Protein AF-A0ABD0PWJ9-F1 (afdb_monomer_lite)

Foldseek 3Di:
DVVVVVVVCVVCVPDDPVVVVVVVVVVVVVVVVVVVVVVVVVVVVVVVVVVCVVPPVQCVDVVRDDPDPPPDPPDD

pLDDT: mean 86.35, std 14.68, range [41.97, 98.81]

Secondary structure (DSSP, 8-state):
-HHHHHHHHHHHTTS-HHHHHHHHHHHHHHHHHHHHHHHHHHHHHHHHHHHHHHH-GGGG-SS---SS-TT-----

InterPro domains:
  IPR019018 Rab-binding domain FIP-RBD [PF09457] (18-63)
  IPR019018 Rab-binding domain FIP-RBD [PS51511] (1-63)
  IPR037245 FIP-RBD, C-terminal domain superfamily [SSF144270] (33-65)
  IPR037789 Rab11-family interacting protein class I [PTHR15746] (10-71)

Organism: Cirrhinus mrigala (NCBI:txid683832)

Sequence (76 aa):
EPERLRTNMAAYSNLSFEEVVQELIKQKEVVRKKDAHIRELEDYIDNLLVRVMEETPSILRTPYEPKRKAGKISKK

Radius of gyration: 23.65 Å; chains: 1; bounding box: 36×30×70 Å

Structure (mmCIF, N/CA/C/O backbone):
data_AF-A0ABD0PWJ9-F1
#
_entry.id   AF-A0ABD0PWJ9-F1
#
loop_
_atom_site.group_PDB
_atom_site.id
_atom_site.type_symbol
_atom_site.label_atom_id
_atom_site.label_alt_id
_atom_site.label_comp_id
_atom_site.label_asym_id
_atom_site.label_entity_id
_atom_site.label_seq_id
_atom_site.pdbx_PDB_ins_code
_atom_site.Cartn_x
_atom_site.Cartn_y
_atom_site.Cartn_z
_atom_site.occupancy
_atom_site.B_iso_or_equiv
_atom_site.auth_seq_id
_atom_site.auth_comp_id
_atom_site.auth_asym_id
_atom_site.auth_atom_id
_atom_site.pdbx_PDB_model_num
ATOM 1 N N . GLU A 1 1 ? 1.307 18.403 12.928 1.00 57.81 1 GLU A N 1
ATOM 2 C CA . GLU A 1 1 ? 1.075 17.264 13.846 1.00 57.81 1 GLU A CA 1
ATOM 3 C C . GLU A 1 1 ? 0.139 17.537 15.029 1.00 57.81 1 GLU A C 1
ATOM 5 O O . GLU A 1 1 ? -0.806 16.766 15.160 1.00 57.81 1 GLU A O 1
ATOM 10 N N . PRO A 1 2 ? 0.301 18.589 15.858 1.00 61.72 2 PRO A N 1
ATOM 11 C CA . PRO A 1 2 ? -0.499 18.746 17.087 1.00 61.72 2 PRO A CA 1
ATOM 12 C C . PRO A 1 2 ? -2.002 18.967 16.836 1.00 61.72 2 PRO A C 1
ATOM 14 O O . PRO A 1 2 ? -2.837 18.460 17.578 1.00 61.72 2 PRO A O 1
ATOM 17 N N . GLU A 1 3 ? -2.361 19.635 15.739 1.00 67.81 3 GLU A N 1
ATOM 18 C CA . GLU A 1 3 ? -3.761 19.839 15.329 1.00 67.81 3 GLU A CA 1
ATOM 19 C C . GLU A 1 3 ? -4.481 18.527 14.958 1.00 67.81 3 GLU A C 1
ATOM 21 O O . GLU A 1 3 ? -5.676 18.371 15.211 1.00 67.81 3 GLU A O 1
ATOM 26 N N . ARG A 1 4 ? -3.756 17.527 14.430 1.00 71.56 4 ARG A N 1
ATOM 27 C CA . ARG A 1 4 ? -4.337 16.207 14.124 1.00 71.56 4 ARG A CA 1
ATOM 28 C C . ARG A 1 4 ? -4.631 15.416 15.397 1.00 71.56 4 ARG A C 1
ATOM 30 O O . ARG A 1 4 ? -5.694 14.817 15.505 1.00 71.56 4 ARG A O 1
ATOM 37 N N . LEU A 1 5 ? -3.725 15.463 16.375 1.00 69.25 5 LEU A N 1
ATOM 38 C CA . LEU A 1 5 ? -3.931 14.867 17.700 1.00 69.25 5 LEU A CA 1
ATOM 39 C C . LEU A 1 5 ? -5.131 15.490 18.421 1.00 69.25 5 LEU A C 1
ATOM 41 O O . LEU A 1 5 ? -5.961 14.759 18.952 1.00 69.25 5 LEU A O 1
ATOM 45 N N . ARG A 1 6 ? -5.271 16.821 18.370 1.00 71.75 6 ARG A N 1
ATOM 46 C CA . ARG A 1 6 ? -6.435 17.533 18.924 1.00 71.75 6 ARG A CA 1
ATOM 47 C C . ARG A 1 6 ? -7.747 17.117 18.264 1.00 71.75 6 ARG A C 1
ATOM 49 O O . ARG A 1 6 ? -8.714 16.837 18.964 1.00 71.75 6 ARG A O 1
ATOM 56 N N . THR A 1 7 ? -7.758 17.018 16.935 1.00 71.62 7 THR A N 1
ATOM 57 C CA . THR A 1 7 ? -8.930 16.557 16.172 1.00 71.62 7 THR A CA 1
ATOM 58 C C . THR A 1 7 ? -9.319 15.129 16.562 1.00 71.62 7 THR A C 1
ATOM 60 O O . THR A 1 7 ? -10.492 14.843 16.782 1.00 71.62 7 THR A O 1
ATOM 63 N N . ASN A 1 8 ? -8.332 14.247 16.727 1.00 72.88 8 ASN A N 1
ATOM 64 C CA . ASN A 1 8 ? -8.561 12.870 17.157 1.00 72.88 8 ASN A CA 1
ATOM 65 C C . ASN A 1 8 ? -9.111 12.802 18.590 1.00 72.88 8 ASN A C 1
ATOM 67 O O . ASN A 1 8 ? -10.085 12.102 18.832 1.00 72.88 8 ASN A O 1
ATOM 71 N N . MET A 1 9 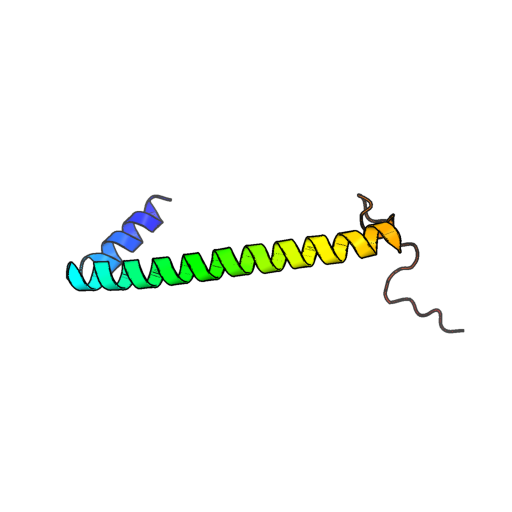? -8.541 13.555 19.536 1.00 74.12 9 MET A N 1
ATOM 72 C CA . MET A 1 9 ? -9.046 13.603 20.916 1.00 74.12 9 MET A CA 1
ATOM 73 C C . MET A 1 9 ? -10.498 14.092 20.983 1.00 74.12 9 MET A C 1
ATOM 75 O O . MET A 1 9 ? -11.287 13.528 21.734 1.00 74.12 9 MET A O 1
ATOM 79 N N . ALA A 1 10 ? -10.867 15.085 20.169 1.00 77.31 10 ALA A N 1
ATOM 80 C CA . ALA A 1 10 ? -12.249 15.553 20.055 1.00 77.31 10 ALA A CA 1
ATOM 81 C C . ALA A 1 10 ? -13.185 14.524 19.388 1.00 77.31 10 ALA A C 1
ATOM 83 O O . ALA A 1 10 ? -14.369 14.477 19.705 1.00 77.31 10 ALA A O 1
ATOM 84 N N . ALA A 1 11 ? -12.676 13.681 18.485 1.00 78.44 11 ALA A N 1
ATOM 85 C CA . ALA A 1 11 ? -13.461 12.610 17.867 1.00 78.44 11 ALA A CA 1
ATOM 86 C C . ALA A 1 11 ? -13.747 11.447 18.835 1.00 78.44 11 ALA A C 1
ATOM 88 O O . ALA A 1 11 ? -14.796 10.814 18.737 1.00 78.44 11 ALA A O 1
ATOM 89 N N . TYR A 1 12 ? -12.842 11.182 19.783 1.00 82.62 12 TYR A N 1
ATOM 90 C CA . TYR A 1 12 ? -12.994 10.108 20.771 1.00 82.62 12 TYR A CA 1
ATOM 91 C C . TYR A 1 12 ? -13.639 10.567 22.089 1.00 82.62 12 TYR A C 1
ATOM 93 O O . TYR A 1 12 ? -14.050 9.723 22.877 1.00 82.62 12 TYR A O 1
ATOM 101 N N . SER A 1 13 ? -13.763 11.877 22.342 1.00 82.81 13 SER A N 1
ATOM 102 C CA . SER A 1 13 ? -14.257 12.412 23.624 1.00 82.81 13 SER A CA 1
ATOM 103 C C . SER A 1 13 ? -15.705 12.044 23.951 1.00 82.81 13 SER A C 1
ATOM 105 O O . SER A 1 13 ? -16.094 12.092 25.113 1.00 82.81 13 SER A O 1
ATOM 107 N N . ASN A 1 14 ? -16.497 11.698 22.933 1.00 86.44 14 ASN A N 1
ATOM 108 C CA . ASN A 1 14 ? -17.910 11.338 23.075 1.00 86.44 14 ASN A CA 1
ATOM 109 C C . ASN A 1 14 ? -18.140 9.818 23.085 1.00 86.44 14 ASN A C 1
ATOM 111 O O . ASN A 1 14 ? -19.290 9.390 23.135 1.00 86.44 14 ASN A O 1
ATOM 115 N N . LEU A 1 15 ? -17.073 9.017 23.000 1.00 87.44 15 LEU A N 1
ATOM 116 C CA . LEU A 1 15 ? -17.140 7.559 22.992 1.00 87.44 15 LEU A CA 1
ATOM 117 C C . LEU A 1 15 ? -16.834 6.998 24.381 1.00 87.44 15 LEU A C 1
ATOM 119 O O . LEU A 1 15 ? -15.990 7.510 25.119 1.00 87.44 15 LEU A O 1
ATOM 123 N N . SER A 1 16 ? -17.491 5.898 24.719 1.00 91.62 16 SER A N 1
ATOM 124 C CA . SER A 1 16 ? -17.131 5.068 25.861 1.00 91.62 16 SER A CA 1
ATOM 125 C C . SER A 1 16 ? -15.793 4.356 25.630 1.00 91.62 16 SER A C 1
ATOM 127 O O . SER A 1 16 ? -15.332 4.173 24.500 1.00 91.62 16 SER A O 1
ATOM 129 N N . PHE A 1 17 ? -15.169 3.902 26.720 1.00 91.19 17 PHE A N 1
ATOM 130 C CA . PHE A 1 17 ? -13.928 3.127 26.653 1.00 91.19 17 PHE A CA 1
ATOM 131 C C . PHE A 1 17 ? -14.063 1.898 25.739 1.00 91.19 17 PHE A C 1
ATOM 133 O O . PHE A 1 17 ? -13.160 1.610 24.957 1.00 91.19 17 PHE A O 1
ATOM 140 N N . GLU A 1 18 ? -15.200 1.203 25.802 1.00 94.31 18 GLU A N 1
ATOM 141 C CA . GLU A 1 18 ? -15.459 0.015 24.988 1.00 94.31 18 GLU A CA 1
ATOM 142 C C . GLU A 1 18 ? -15.513 0.342 23.487 1.00 94.31 18 GLU A C 1
ATOM 144 O O . GLU A 1 18 ? -14.886 -0.351 22.686 1.00 94.31 18 GLU A O 1
ATOM 149 N N . GLU A 1 19 ? -16.170 1.439 23.103 1.00 92.25 19 GLU A N 1
ATOM 150 C CA . GLU A 1 19 ? -16.239 1.890 21.706 1.00 92.25 19 GLU A CA 1
ATOM 151 C C . GLU A 1 19 ? -14.858 2.280 21.160 1.00 92.25 19 GLU A C 1
ATOM 153 O O . GLU A 1 19 ? -14.510 1.925 20.032 1.00 92.25 19 GLU A O 1
ATOM 158 N N . VAL A 1 20 ? -14.028 2.948 21.969 1.00 92.94 20 VAL A N 1
ATOM 159 C CA . VAL A 1 20 ? -12.646 3.280 21.580 1.00 92.94 20 VAL A CA 1
ATOM 160 C C . VAL A 1 20 ? -11.805 2.013 21.398 1.00 92.94 20 VAL A C 1
ATOM 162 O O . VAL A 1 20 ? -11.022 1.924 20.450 1.00 92.94 20 VAL A O 1
ATOM 165 N N . VAL A 1 21 ? -11.975 1.007 22.261 1.00 94.44 21 VAL A N 1
ATOM 166 C CA . VAL A 1 21 ? -11.279 -0.283 22.131 1.00 94.44 21 VAL A CA 1
ATOM 167 C C . VAL A 1 21 ? -11.704 -1.015 20.856 1.00 94.44 21 VAL A C 1
ATOM 169 O O . VAL A 1 21 ? -10.845 -1.525 20.132 1.00 94.44 21 VAL A O 1
ATOM 172 N N . GLN A 1 22 ? -13.000 -1.042 20.535 1.00 94.44 22 GLN A N 1
ATOM 173 C CA . GLN A 1 22 ? -13.494 -1.652 19.297 1.00 94.44 22 GLN A CA 1
ATOM 174 C C . GLN A 1 22 ? -12.944 -0.950 18.048 1.00 94.44 22 GLN A C 1
ATOM 176 O O . GLN A 1 22 ? -12.479 -1.614 17.115 1.00 94.44 22 GLN A O 1
ATOM 181 N N . GLU A 1 23 ? -12.935 0.384 18.037 1.00 91.69 23 GLU A N 1
ATOM 182 C CA . GLU A 1 23 ? -12.378 1.157 16.925 1.00 91.69 23 GLU A CA 1
ATOM 183 C C . GLU A 1 23 ? -10.863 0.931 16.786 1.00 91.69 23 GLU A C 1
ATOM 185 O O . GLU A 1 23 ? -10.365 0.753 15.673 1.00 91.69 23 GLU A O 1
ATOM 190 N N . LEU A 1 24 ? -10.124 0.819 17.895 1.00 93.75 24 LEU A N 1
ATOM 191 C CA . LEU A 1 24 ? -8.699 0.483 17.867 1.00 93.75 24 LEU A CA 1
ATOM 192 C C . LEU A 1 24 ? -8.441 -0.896 17.239 1.00 93.75 24 LEU A C 1
ATOM 194 O O . LEU A 1 24 ? -7.534 -1.040 16.415 1.00 93.75 24 LEU A O 1
ATOM 198 N N . ILE A 1 25 ? -9.237 -1.911 17.590 1.00 96.56 25 ILE A N 1
ATOM 199 C CA . ILE A 1 25 ? -9.128 -3.257 17.002 1.00 96.56 25 ILE A CA 1
ATOM 200 C C . ILE A 1 25 ? -9.364 -3.195 15.487 1.00 96.56 25 ILE A C 1
ATOM 202 O O . ILE A 1 25 ? -8.587 -3.755 14.710 1.00 96.56 25 ILE A O 1
ATOM 206 N N . LYS A 1 26 ? -10.389 -2.458 15.049 1.00 95.56 26 LYS A N 1
ATOM 207 C CA . LYS A 1 26 ? -10.683 -2.252 13.626 1.00 95.56 26 LYS A CA 1
ATOM 208 C C . LYS A 1 26 ? -9.535 -1.548 12.899 1.00 95.56 26 LYS A C 1
ATOM 210 O O . LYS A 1 26 ? -9.141 -1.983 11.816 1.00 95.56 26 LYS A O 1
ATOM 215 N N . GLN A 1 27 ? -8.968 -0.493 13.482 1.00 95.31 27 GLN A N 1
ATOM 216 C CA . GLN A 1 27 ? -7.832 0.222 12.896 1.00 95.31 27 GLN A CA 1
ATOM 217 C C . GLN A 1 27 ? -6.589 -0.667 12.800 1.00 95.31 27 GLN A C 1
ATOM 219 O O . GLN A 1 27 ? -5.920 -0.658 11.766 1.00 95.31 27 GLN A O 1
ATOM 224 N N . LYS A 1 28 ? -6.320 -1.497 13.814 1.00 96.62 28 LYS A N 1
ATOM 225 C CA . LYS A 1 28 ? -5.230 -2.482 13.783 1.00 96.62 28 LYS A CA 1
ATOM 226 C C . LYS A 1 28 ? -5.381 -3.460 12.615 1.00 96.62 28 LYS A C 1
ATOM 228 O O . LYS A 1 28 ? -4.408 -3.728 11.914 1.00 96.62 28 LYS A O 1
ATOM 233 N N . GLU A 1 29 ? -6.595 -3.941 12.358 1.00 97.25 29 GLU A N 1
ATOM 234 C CA . GLU A 1 29 ? -6.878 -4.804 11.206 1.00 97.25 29 GLU A CA 1
ATOM 235 C C . GLU A 1 29 ? -6.676 -4.092 9.865 1.00 97.25 29 GLU A C 1
ATOM 237 O O . GLU A 1 29 ? -6.142 -4.680 8.923 1.00 97.25 29 GLU A O 1
ATOM 242 N N . VAL A 1 30 ? -7.056 -2.817 9.767 1.00 97.56 30 VAL A N 1
ATOM 243 C CA . VAL A 1 30 ? -6.811 -2.008 8.564 1.00 97.56 30 VAL A CA 1
ATOM 244 C C . VAL A 1 30 ? -5.316 -1.827 8.318 1.00 97.56 30 VAL A C 1
ATOM 246 O O . VAL A 1 30 ? -4.874 -1.997 7.183 1.00 97.56 30 VAL A O 1
ATOM 249 N N . VAL A 1 31 ? -4.536 -1.512 9.355 1.00 98.00 31 VAL A N 1
ATOM 250 C CA . VAL A 1 31 ? -3.074 -1.385 9.248 1.00 98.00 31 VAL A CA 1
ATOM 251 C C . VAL A 1 31 ? -2.466 -2.708 8.792 1.00 98.00 31 VAL A C 1
ATOM 253 O O . VAL A 1 31 ? -1.756 -2.729 7.794 1.00 98.00 31 VAL A O 1
ATOM 256 N N . ARG A 1 32 ? -2.852 -3.828 9.414 1.00 97.94 32 ARG A N 1
ATOM 257 C CA . ARG A 1 32 ? -2.386 -5.166 9.022 1.00 97.94 32 ARG A CA 1
ATOM 258 C C . ARG A 1 32 ? -2.646 -5.472 7.543 1.00 97.94 32 ARG A C 1
ATOM 260 O O . ARG A 1 32 ? -1.770 -5.998 6.864 1.00 97.94 32 ARG A O 1
ATOM 267 N N . LYS A 1 33 ? -3.840 -5.144 7.037 1.00 98.25 33 LYS A N 1
ATOM 268 C CA . LYS A 1 33 ? -4.187 -5.326 5.616 1.00 98.25 33 LYS A CA 1
ATOM 269 C C . LYS A 1 33 ? -3.361 -4.426 4.699 1.00 98.25 33 LYS A C 1
ATOM 271 O O . LYS A 1 33 ? -2.956 -4.872 3.633 1.00 98.25 33 LYS A O 1
ATOM 276 N N . LYS A 1 34 ? -3.110 -3.178 5.103 1.00 98.44 34 LYS A N 1
ATOM 277 C CA . LYS A 1 34 ? -2.264 -2.252 4.339 1.00 98.44 34 LYS A CA 1
ATOM 278 C C . LYS A 1 34 ? -0.818 -2.733 4.278 1.00 98.44 34 LYS A C 1
ATOM 280 O O . LYS A 1 34 ? -0.253 -2.720 3.196 1.00 98.44 34 LYS A O 1
ATOM 285 N N . ASP A 1 35 ? -0.264 -3.214 5.386 1.00 98.31 35 ASP A N 1
ATOM 286 C CA . ASP A 1 35 ? 1.103 -3.743 5.425 1.00 98.31 35 ASP A CA 1
ATOM 287 C C . ASP A 1 35 ? 1.250 -4.998 4.558 1.00 98.31 35 ASP A C 1
ATOM 289 O O . ASP A 1 35 ? 2.23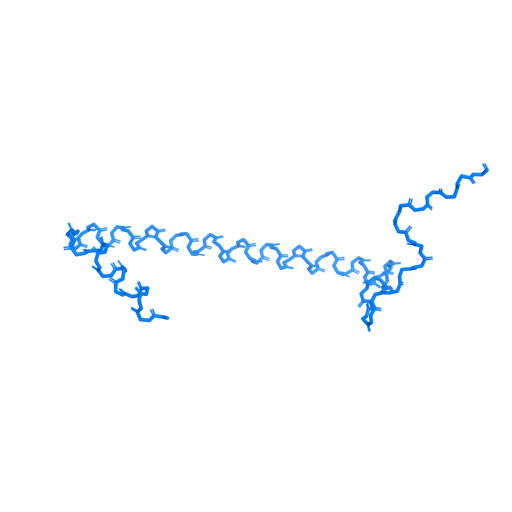4 -5.141 3.838 1.00 98.31 35 ASP A O 1
ATOM 293 N N . ALA A 1 36 ? 0.255 -5.892 4.582 1.00 98.31 36 ALA A N 1
ATOM 294 C CA . ALA A 1 36 ? 0.226 -7.047 3.688 1.00 98.31 36 ALA A CA 1
ATOM 295 C C . ALA A 1 36 ? 0.194 -6.613 2.215 1.00 98.31 36 ALA A C 1
ATOM 297 O O . ALA A 1 36 ? 0.983 -7.104 1.415 1.00 98.31 36 ALA A O 1
ATOM 298 N N . HIS A 1 37 ? -0.652 -5.637 1.880 1.00 98.38 37 HIS A N 1
ATOM 299 C CA . HIS A 1 37 ? -0.749 -5.125 0.518 1.00 98.38 37 HIS A CA 1
ATOM 300 C C . HIS A 1 37 ? 0.528 -4.411 0.052 1.00 98.38 37 HIS A C 1
ATOM 302 O O . HIS A 1 37 ? 0.911 -4.533 -1.106 1.00 98.38 37 HIS A O 1
ATOM 308 N N . ILE A 1 38 ? 1.217 -3.692 0.944 1.00 98.69 38 ILE A N 1
ATOM 309 C CA . ILE A 1 38 ? 2.524 -3.094 0.643 1.00 98.69 38 ILE A CA 1
ATOM 310 C C . ILE A 1 38 ? 3.519 -4.188 0.253 1.00 98.69 38 ILE A C 1
ATOM 312 O O . ILE A 1 38 ? 4.143 -4.066 -0.793 1.00 98.69 38 ILE A O 1
ATOM 316 N N . ARG A 1 39 ? 3.595 -5.283 1.020 1.00 98.69 39 ARG A N 1
ATOM 317 C CA . ARG A 1 39 ? 4.486 -6.409 0.695 1.00 98.69 39 ARG A CA 1
ATOM 318 C C . ARG A 1 39 ? 4.136 -7.074 -0.631 1.00 98.69 39 ARG A C 1
ATOM 320 O O . ARG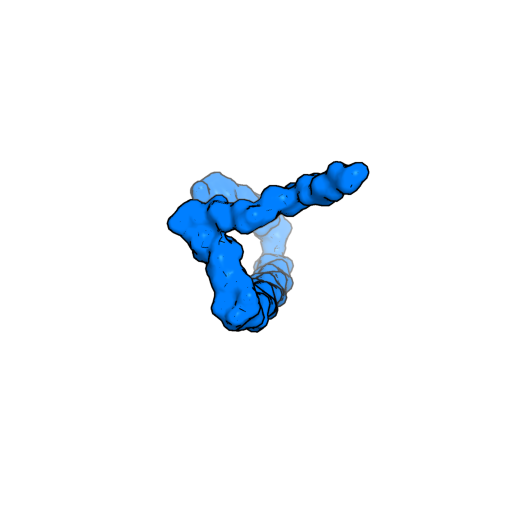 A 1 39 ? 5.028 -7.361 -1.410 1.00 98.69 39 ARG A O 1
ATOM 327 N N . GLU A 1 40 ? 2.852 -7.261 -0.929 1.00 98.62 40 GLU A N 1
ATOM 328 C CA . GLU A 1 40 ? 2.415 -7.786 -2.234 1.00 98.62 40 GLU A CA 1
ATOM 329 C C . GLU A 1 40 ? 2.864 -6.885 -3.396 1.00 98.62 40 GLU A C 1
ATOM 331 O O . GLU A 1 40 ? 3.252 -7.375 -4.458 1.00 98.62 40 GLU A O 1
ATOM 336 N N . LEU A 1 41 ? 2.809 -5.562 -3.207 1.00 98.81 41 LEU A N 1
ATOM 337 C CA . LEU A 1 41 ? 3.283 -4.596 -4.197 1.00 98.81 41 LEU A CA 1
ATOM 338 C C . LEU A 1 41 ? 4.8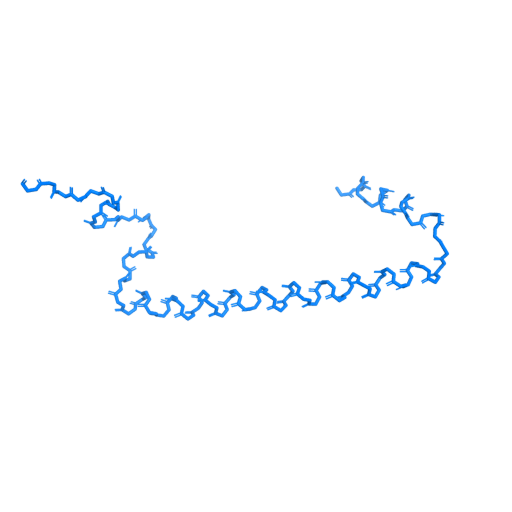10 -4.609 -4.317 1.00 98.81 41 LEU A C 1
ATOM 340 O O . LEU A 1 41 ? 5.312 -4.518 -5.434 1.00 98.81 41 LEU A O 1
ATOM 344 N N . GLU A 1 42 ? 5.535 -4.736 -3.206 1.00 98.69 42 GLU A N 1
ATOM 345 C CA . GLU A 1 42 ? 6.994 -4.895 -3.186 1.00 98.69 42 GLU A CA 1
ATOM 346 C C . GLU A 1 42 ? 7.410 -6.178 -3.921 1.00 98.69 42 GLU A C 1
ATOM 348 O O . GLU A 1 42 ? 8.195 -6.106 -4.863 1.00 98.69 42 GLU A O 1
ATOM 353 N N . ASP A 1 43 ? 6.784 -7.316 -3.614 1.00 98.75 43 ASP A N 1
ATOM 354 C CA . ASP A 1 43 ? 7.014 -8.589 -4.305 1.00 98.75 43 ASP A CA 1
ATOM 355 C C . ASP A 1 43 ? 6.705 -8.475 -5.807 1.00 98.75 43 ASP A C 1
ATOM 357 O O . ASP A 1 43 ? 7.414 -9.021 -6.658 1.00 98.75 43 ASP A O 1
ATOM 361 N N . TYR A 1 44 ? 5.634 -7.764 -6.169 1.00 98.62 44 TYR A N 1
ATOM 362 C CA . TYR A 1 44 ? 5.296 -7.513 -7.568 1.00 98.62 44 TYR A CA 1
ATOM 363 C C . TYR A 1 44 ? 6.359 -6.658 -8.271 1.00 98.62 44 TYR A C 1
ATOM 365 O O . TYR A 1 44 ? 6.737 -6.968 -9.407 1.00 98.62 44 TYR A O 1
ATOM 373 N N . ILE A 1 45 ? 6.844 -5.601 -7.610 1.00 98.56 45 ILE A N 1
ATOM 374 C CA . ILE A 1 45 ? 7.930 -4.753 -8.108 1.00 98.56 45 ILE A CA 1
ATOM 375 C C . ILE A 1 45 ? 9.180 -5.604 -8.326 1.00 98.56 45 ILE A C 1
ATOM 377 O O . ILE A 1 45 ? 9.709 -5.591 -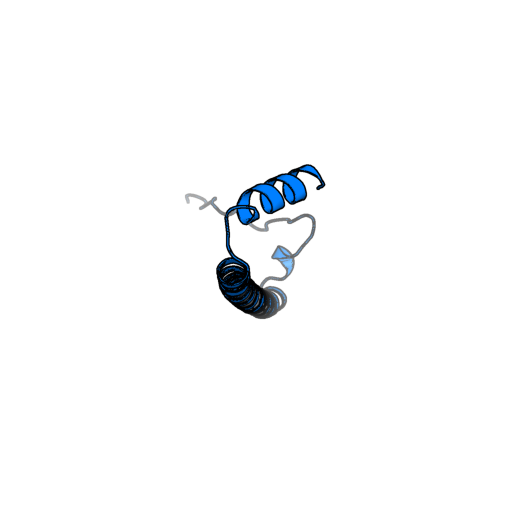9.435 1.00 98.56 45 ILE A O 1
ATOM 381 N N . ASP A 1 46 ? 9.602 -6.394 -7.340 1.00 98.56 46 ASP A N 1
ATOM 382 C CA . ASP A 1 46 ? 10.813 -7.215 -7.419 1.00 98.56 46 ASP A CA 1
ATOM 383 C C . ASP A 1 46 ? 10.733 -8.238 -8.563 1.00 98.56 46 ASP A C 1
ATOM 385 O O . ASP A 1 46 ? 11.623 -8.305 -9.416 1.00 98.56 46 ASP A O 1
ATOM 389 N N . ASN A 1 47 ? 9.615 -8.963 -8.677 1.00 98.31 47 ASN A N 1
ATOM 390 C CA . ASN A 1 47 ? 9.392 -9.929 -9.761 1.00 98.31 47 ASN A CA 1
ATOM 391 C C . ASN A 1 47 ? 9.341 -9.276 -11.154 1.00 98.31 47 ASN A C 1
ATOM 393 O O . ASN A 1 47 ? 9.689 -9.890 -12.171 1.00 98.31 47 ASN A O 1
ATOM 397 N N . LEU A 1 48 ? 8.854 -8.038 -11.248 1.00 98.31 48 LEU A N 1
ATOM 398 C CA . LEU A 1 48 ? 8.885 -7.277 -12.493 1.00 98.31 48 LEU A CA 1
ATOM 399 C C . LEU A 1 48 ? 10.300 -6.784 -12.807 1.00 98.31 48 LEU A C 1
ATOM 401 O O . LEU A 1 48 ? 10.729 -6.876 -13.958 1.00 98.31 48 LEU A O 1
ATOM 405 N N . LEU A 1 49 ? 11.026 -6.295 -11.803 1.00 98.31 49 LEU A N 1
ATOM 406 C CA . LEU A 1 49 ? 12.376 -5.770 -11.958 1.00 98.31 49 LEU A CA 1
ATOM 407 C C . LEU A 1 49 ? 13.355 -6.838 -12.444 1.00 98.31 49 LEU A C 1
ATOM 409 O O . LEU A 1 49 ? 14.152 -6.526 -13.323 1.00 98.31 49 LEU A O 1
ATOM 413 N N . VAL A 1 50 ? 13.248 -8.088 -11.977 1.00 98.44 50 VAL A N 1
ATOM 414 C CA . VAL A 1 50 ? 14.076 -9.202 -12.482 1.00 98.44 50 VAL A CA 1
ATOM 415 C C . VAL A 1 50 ? 13.939 -9.342 -14.002 1.00 98.44 50 VAL A C 1
ATOM 417 O O . VAL A 1 50 ? 14.928 -9.244 -14.727 1.00 98.44 50 VAL A O 1
ATOM 420 N N . ARG A 1 51 ? 12.704 -9.453 -14.508 1.00 98.19 51 ARG A N 1
ATOM 421 C CA . ARG A 1 51 ? 12.434 -9.572 -15.954 1.00 98.19 51 ARG A CA 1
ATOM 422 C C . ARG A 1 51 ? 12.925 -8.357 -16.732 1.00 98.19 51 ARG A C 1
ATOM 424 O O . ARG A 1 51 ? 13.510 -8.478 -17.803 1.00 98.19 51 ARG A O 1
ATOM 431 N N . VAL A 1 52 ? 12.717 -7.164 -16.181 1.00 97.50 52 VAL A N 1
ATOM 432 C CA . VAL A 1 52 ? 13.193 -5.919 -16.786 1.00 97.50 52 VAL A CA 1
ATOM 433 C C . VAL A 1 52 ? 14.717 -5.896 -16.895 1.00 97.50 52 VAL A C 1
ATOM 435 O O . VAL A 1 52 ? 15.241 -5.498 -17.935 1.00 97.50 52 VAL A O 1
ATOM 438 N N . MET A 1 53 ? 15.422 -6.296 -15.839 1.00 97.12 53 MET A N 1
ATOM 439 C CA . MET A 1 53 ? 16.882 -6.306 -15.797 1.00 97.12 53 MET A CA 1
ATOM 440 C C . MET A 1 53 ? 17.475 -7.304 -16.795 1.00 97.12 53 MET A C 1
ATOM 442 O O . MET A 1 53 ? 18.511 -7.008 -17.389 1.00 97.12 53 MET A O 1
ATOM 446 N N . GLU A 1 54 ? 16.808 -8.436 -17.017 1.00 97.06 54 GLU A N 1
ATOM 447 C CA . GLU A 1 54 ? 17.225 -9.458 -17.982 1.00 97.06 54 GLU A CA 1
ATOM 448 C C . GLU A 1 54 ? 16.909 -9.063 -19.434 1.00 97.06 54 GLU A C 1
ATOM 450 O O . GLU A 1 54 ? 17.759 -9.195 -20.314 1.00 97.06 54 GLU A O 1
ATOM 455 N N . GLU A 1 55 ? 15.705 -8.546 -19.700 1.00 97.06 55 GLU A N 1
ATOM 456 C CA . GLU A 1 55 ? 15.227 -8.324 -21.070 1.00 97.06 55 GLU A CA 1
ATOM 457 C C . GLU A 1 55 ? 15.513 -6.912 -21.599 1.00 97.06 55 GLU A C 1
ATOM 459 O O . GLU A 1 55 ? 15.916 -6.733 -22.750 1.00 97.06 55 GLU A O 1
ATOM 464 N N . THR A 1 56 ? 15.252 -5.867 -20.805 1.00 94.62 56 THR A N 1
ATOM 465 C CA . THR A 1 56 ? 15.369 -4.462 -21.243 1.00 94.62 56 THR A CA 1
ATOM 466 C C . THR A 1 56 ? 15.869 -3.551 -20.111 1.00 94.62 56 THR A C 1
ATOM 468 O O . THR A 1 56 ? 15.165 -2.626 -19.690 1.00 94.62 56 THR A O 1
ATOM 471 N N . PRO A 1 57 ? 17.127 -3.710 -19.658 1.00 95.00 57 PRO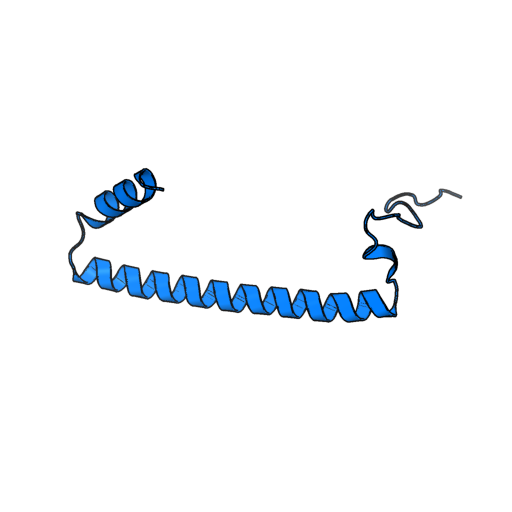 A N 1
ATOM 472 C CA . PRO A 1 57 ? 17.652 -2.975 -18.502 1.00 95.00 57 PRO A CA 1
ATOM 473 C C . PRO A 1 57 ? 17.703 -1.453 -18.709 1.00 95.00 57 PRO A C 1
ATOM 475 O O . PRO A 1 57 ? 17.717 -0.688 -17.747 1.00 95.00 57 PRO A O 1
ATOM 478 N N . SER A 1 58 ? 17.679 -0.970 -19.960 1.00 92.81 58 SER A N 1
ATOM 479 C CA . SER A 1 58 ? 17.722 0.467 -20.266 1.00 92.81 58 SER A CA 1
ATOM 480 C C . SER A 1 58 ? 16.540 1.269 -19.712 1.00 92.81 58 SER A C 1
ATOM 482 O O . SER A 1 58 ? 16.661 2.488 -19.608 1.00 92.81 58 SER A O 1
ATOM 484 N N . ILE A 1 59 ? 15.413 0.631 -19.362 1.00 93.19 59 ILE A N 1
ATOM 485 C CA . ILE A 1 59 ? 14.273 1.350 -18.768 1.00 93.19 59 ILE A CA 1
ATOM 486 C C . ILE A 1 59 ? 14.518 1.783 -17.318 1.00 93.19 59 ILE A C 1
ATOM 488 O O . ILE A 1 59 ? 13.843 2.689 -16.845 1.00 93.19 59 ILE A O 1
ATOM 492 N N . LEU A 1 60 ? 15.500 1.181 -16.639 1.00 94.69 60 LEU A N 1
ATOM 493 C CA . LEU A 1 60 ? 15.893 1.526 -15.269 1.00 94.69 60 LEU A CA 1
ATOM 494 C C . LEU A 1 60 ? 16.984 2.611 -15.218 1.00 94.69 60 LEU A C 1
ATOM 496 O O . LEU A 1 60 ? 17.470 2.951 -14.141 1.00 94.69 60 LEU A O 1
ATOM 500 N N . ARG A 1 61 ? 17.415 3.148 -16.370 1.00 93.00 61 ARG A N 1
ATOM 501 C CA . ARG A 1 61 ? 18.451 4.187 -16.428 1.00 93.00 61 ARG A CA 1
ATOM 502 C C . ARG A 1 61 ? 17.924 5.508 -15.860 1.00 93.00 61 ARG A C 1
ATOM 504 O O . ARG A 1 61 ? 16.820 5.929 -16.193 1.00 93.00 61 ARG A O 1
ATOM 511 N N . THR A 1 62 ? 18.769 6.201 -15.099 1.00 90.00 62 THR A N 1
ATOM 512 C CA . THR A 1 62 ? 18.500 7.549 -14.579 1.00 90.00 62 THR A CA 1
ATOM 513 C C . THR A 1 62 ? 19.569 8.514 -15.117 1.00 90.00 62 THR A C 1
ATOM 515 O O . THR A 1 62 ? 20.737 8.351 -14.763 1.00 90.00 62 THR A O 1
ATOM 518 N N . PRO A 1 63 ? 19.231 9.494 -15.981 1.00 87.88 63 PRO A N 1
ATOM 519 C CA . PRO A 1 63 ? 17.896 9.793 -16.503 1.00 87.88 63 PRO A CA 1
ATOM 520 C C . PRO A 1 63 ? 17.399 8.730 -17.492 1.00 87.88 63 PRO A C 1
ATOM 522 O O . PRO A 1 63 ? 18.185 8.087 -18.191 1.00 87.88 63 PRO A O 1
ATOM 525 N N . TYR A 1 64 ? 16.078 8.570 -17.567 1.00 87.75 64 TYR A N 1
ATOM 526 C CA . TYR A 1 64 ? 15.455 7.643 -18.506 1.00 87.75 64 TYR A CA 1
ATOM 527 C C . TYR A 1 64 ? 15.625 8.147 -19.943 1.00 87.75 64 TYR A C 1
ATOM 529 O O . TYR A 1 64 ? 15.114 9.206 -20.313 1.00 87.75 64 TYR A O 1
ATOM 537 N N . GLU A 1 65 ? 16.327 7.366 -20.764 1.00 83.56 65 GLU A N 1
ATOM 538 C CA . GLU A 1 65 ? 16.556 7.652 -22.181 1.00 83.56 65 GLU A CA 1
ATOM 539 C C . GLU A 1 65 ? 15.828 6.613 -23.055 1.00 83.56 65 GLU A C 1
ATOM 541 O O . GLU A 1 65 ? 16.349 5.520 -23.302 1.00 83.56 65 GLU A O 1
ATOM 546 N N . PRO A 1 66 ? 14.606 6.912 -23.535 1.00 79.00 66 PRO A N 1
ATOM 547 C CA . PRO A 1 66 ? 13.836 5.972 -24.341 1.00 79.00 66 PRO A CA 1
ATOM 548 C C . PRO A 1 66 ? 14.471 5.749 -25.722 1.00 79.00 66 PRO A C 1
ATOM 550 O O . PRO A 1 66 ? 14.610 6.686 -26.507 1.00 79.00 66 PRO A O 1
ATOM 553 N N . LYS A 1 67 ? 14.753 4.485 -26.078 1.00 67.56 67 LYS A N 1
ATOM 554 C CA . LYS A 1 67 ? 15.244 4.096 -27.422 1.00 67.56 67 LYS A CA 1
ATOM 555 C C . LYS A 1 67 ? 14.232 4.393 -28.542 1.00 67.56 67 LYS A C 1
ATOM 557 O O . LYS A 1 67 ? 14.614 4.625 -29.686 1.00 67.56 67 LYS A O 1
ATOM 562 N N . ARG A 1 68 ? 12.933 4.404 -28.221 1.00 66.81 68 ARG A N 1
ATOM 563 C CA . ARG A 1 68 ? 11.826 4.880 -29.068 1.00 66.81 68 ARG A CA 1
ATOM 564 C C . ARG A 1 68 ? 10.819 5.585 -28.167 1.00 66.81 68 ARG A C 1
ATOM 566 O O . ARG A 1 68 ? 10.436 5.034 -27.140 1.00 66.81 68 ARG A O 1
ATOM 573 N N . LYS A 1 69 ? 10.377 6.795 -28.527 1.00 59.81 69 LYS A N 1
ATOM 574 C CA . LYS A 1 69 ? 9.291 7.460 -27.792 1.00 59.81 69 LYS A CA 1
ATOM 575 C C . LYS A 1 69 ? 8.032 6.595 -27.914 1.00 59.81 69 LYS A C 1
ATOM 577 O O . LYS A 1 69 ? 7.556 6.389 -29.033 1.00 59.81 69 LYS A O 1
ATOM 582 N N . ALA A 1 70 ? 7.514 6.092 -26.792 1.00 61.31 70 ALA A N 1
ATOM 583 C CA . ALA A 1 70 ? 6.212 5.433 -26.752 1.00 61.31 70 ALA A CA 1
ATOM 584 C C . ALA A 1 70 ? 5.175 6.362 -27.414 1.00 61.31 70 ALA A C 1
ATOM 586 O O . ALA A 1 70 ? 5.087 7.537 -27.065 1.00 61.31 70 ALA A O 1
ATOM 587 N N . GLY A 1 71 ? 4.479 5.867 -28.442 1.00 60.84 71 GLY A N 1
ATOM 588 C CA . GLY A 1 71 ? 3.469 6.626 -29.192 1.00 60.84 71 GLY A CA 1
ATOM 589 C C . GLY A 1 71 ? 3.864 7.112 -30.594 1.00 60.84 71 GLY A C 1
ATOM 590 O O . GLY A 1 71 ? 2.986 7.548 -31.333 1.00 60.84 71 GLY A O 1
ATOM 591 N N . LYS A 1 72 ? 5.129 7.003 -31.034 1.00 58.62 72 LYS A N 1
ATOM 592 C CA . LYS A 1 72 ? 5.483 7.264 -32.446 1.00 58.62 72 LYS A CA 1
ATOM 593 C C . LYS A 1 72 ? 5.463 5.971 -33.264 1.00 58.62 72 LYS A C 1
ATOM 595 O O . LYS A 1 72 ? 6.503 5.363 -33.502 1.00 58.62 72 LYS A O 1
ATOM 600 N N . ILE A 1 73 ? 4.275 5.561 -33.708 1.00 60.34 73 ILE A N 1
ATOM 601 C CA . ILE A 1 73 ? 4.147 4.660 -34.860 1.00 60.34 73 ILE A CA 1
ATOM 602 C C . ILE A 1 73 ? 4.580 5.495 -36.065 1.00 60.34 73 ILE A C 1
ATOM 604 O O . ILE A 1 73 ? 3.859 6.407 -36.469 1.00 60.34 73 ILE A O 1
ATOM 608 N N . SER A 1 74 ? 5.779 5.258 -36.594 1.00 57.34 74 SER A N 1
ATOM 609 C CA . SER A 1 74 ? 6.173 5.846 -37.874 1.00 57.34 74 SER A CA 1
ATOM 610 C C . SER A 1 74 ? 5.159 5.386 -38.919 1.00 57.34 74 SER A C 1
ATOM 612 O O . SER A 1 74 ? 5.162 4.216 -39.301 1.00 57.34 74 SER A O 1
ATOM 614 N N . LYS A 1 75 ? 4.252 6.281 -39.331 1.00 51.78 75 LYS A N 1
ATOM 615 C CA . LYS A 1 75 ? 3.438 6.067 -40.527 1.00 51.78 75 LYS A CA 1
ATOM 616 C C . LYS A 1 75 ? 4.416 5.898 -41.687 1.00 51.78 75 LYS A C 1
ATOM 618 O O . LYS A 1 75 ? 5.273 6.756 -41.894 1.00 51.78 75 LYS A O 1
ATOM 623 N N . LYS A 1 76 ? 4.335 4.726 -42.306 1.00 41.97 76 LYS A N 1
ATOM 624 C CA . LYS A 1 76 ? 5.071 4.347 -43.505 1.00 41.97 76 LYS A CA 1
ATOM 625 C C . LYS A 1 76 ? 4.569 5.152 -44.697 1.00 41.97 76 LYS A C 1
ATOM 627 O O . LYS A 1 76 ? 3.361 5.484 -44.683 1.00 41.97 76 LYS A O 1
#